Protein AF-Q1IL40-F1 (afdb_monomer_lite)

Radius of gyration: 24.89 Å; chains: 1; bounding box: 69×62×55 Å

pLDDT: mean 82.06, std 18.35, range [35.03, 96.25]

Structure (mmCIF, N/CA/C/O backbone):
data_AF-Q1IL40-F1
#
_entry.id   AF-Q1IL40-F1
#
loop_
_atom_site.group_PDB
_atom_site.id
_atom_site.type_symbol
_atom_site.label_atom_id
_atom_site.label_alt_id
_atom_site.label_comp_id
_atom_site.label_asym_id
_atom_site.label_entity_id
_atom_site.label_seq_id
_atom_site.pdbx_PDB_ins_code
_atom_site.Cartn_x
_atom_site.Cartn_y
_atom_site.Cartn_z
_atom_site.occupancy
_atom_site.B_iso_or_equiv
_atom_site.auth_seq_id
_atom_site.auth_comp_id
_atom_site.auth_asym_id
_atom_site.auth_atom_id
_atom_site.pdbx_PDB_model_num
ATOM 1 N N . MET A 1 1 ? 18.408 -2.362 -26.120 1.00 59.75 1 MET A N 1
ATOM 2 C CA . MET A 1 1 ? 17.608 -1.698 -25.069 1.00 59.75 1 MET A CA 1
ATOM 3 C C . MET A 1 1 ? 16.625 -2.720 -24.535 1.00 59.75 1 MET A C 1
ATOM 5 O O . MET A 1 1 ? 16.016 -3.396 -25.354 1.00 59.75 1 MET A O 1
ATOM 9 N N . ALA A 1 2 ? 16.533 -2.898 -23.216 1.00 63.38 2 ALA A N 1
ATOM 10 C CA . ALA A 1 2 ? 15.585 -3.849 -22.636 1.00 63.38 2 ALA A CA 1
ATOM 11 C C . ALA A 1 2 ? 14.146 -3.420 -22.964 1.00 63.38 2 ALA A C 1
ATOM 13 O O . ALA A 1 2 ? 13.808 -2.239 -22.831 1.00 63.38 2 ALA A O 1
ATOM 14 N N . GLU A 1 3 ? 13.317 -4.360 -23.418 1.00 74.00 3 GLU A N 1
ATOM 15 C CA . GLU A 1 3 ? 11.905 -4.097 -23.690 1.00 74.00 3 GLU A CA 1
ATOM 16 C C . GLU A 1 3 ? 11.171 -3.754 -22.387 1.00 74.00 3 GLU A C 1
ATOM 18 O O . GLU A 1 3 ? 11.331 -4.417 -21.360 1.00 74.00 3 GLU A O 1
ATOM 23 N N . LEU A 1 4 ? 10.363 -2.693 -22.427 1.00 77.88 4 LEU A N 1
ATOM 24 C CA . LEU A 1 4 ? 9.552 -2.259 -21.294 1.00 77.88 4 LEU A CA 1
ATOM 25 C C . LEU A 1 4 ? 8.384 -3.237 -21.102 1.00 77.88 4 LEU A C 1
ATOM 27 O O . LEU A 1 4 ? 7.330 -3.086 -21.718 1.00 77.88 4 LEU A O 1
ATOM 31 N N . ASN A 1 5 ? 8.560 -4.220 -20.223 1.00 84.38 5 ASN A N 1
ATOM 32 C CA . ASN A 1 5 ? 7.475 -5.089 -19.781 1.00 84.38 5 ASN A CA 1
ATOM 33 C C . ASN A 1 5 ? 6.824 -4.505 -18.519 1.00 84.38 5 ASN A C 1
ATOM 35 O O . ASN A 1 5 ? 7.395 -4.575 -17.431 1.00 84.38 5 ASN A O 1
ATOM 39 N N . ILE A 1 6 ? 5.646 -3.889 -18.666 1.00 86.06 6 ILE A N 1
ATOM 40 C CA . ILE A 1 6 ? 4.909 -3.312 -17.534 1.00 86.06 6 ILE A CA 1
ATOM 41 C C . ILE A 1 6 ? 4.077 -4.420 -16.874 1.00 86.06 6 ILE A C 1
ATOM 43 O O . ILE A 1 6 ? 3.174 -4.962 -17.516 1.00 86.06 6 ILE A O 1
ATOM 47 N N . PRO A 1 7 ? 4.313 -4.733 -15.591 1.00 89.38 7 PRO A N 1
ATOM 48 C CA . PRO A 1 7 ? 3.527 -5.724 -14.872 1.00 89.38 7 PRO A CA 1
ATOM 49 C C . PRO A 1 7 ? 2.065 -5.289 -14.698 1.00 89.38 7 PRO A C 1
ATOM 51 O O . PRO A 1 7 ? 1.706 -4.108 -14.767 1.00 89.38 7 PRO A O 1
ATOM 54 N N . ALA A 1 8 ? 1.200 -6.268 -14.428 1.00 90.50 8 ALA A N 1
ATOM 55 C CA . ALA A 1 8 ? -0.186 -5.996 -14.082 1.00 90.50 8 ALA A CA 1
ATOM 56 C C . ALA A 1 8 ? -0.263 -5.186 -12.777 1.00 90.50 8 ALA A C 1
ATOM 58 O O . ALA A 1 8 ? 0.359 -5.533 -11.774 1.00 90.50 8 ALA A O 1
ATOM 59 N N . ALA A 1 9 ? -1.053 -4.111 -12.797 1.00 89.75 9 ALA A N 1
ATOM 60 C CA . ALA A 1 9 ? -1.344 -3.337 -11.596 1.00 89.75 9 ALA A CA 1
ATOM 61 C C . ALA A 1 9 ? -2.177 -4.174 -10.607 1.00 89.75 9 ALA A C 1
ATOM 63 O O . ALA A 1 9 ? -2.955 -5.026 -11.051 1.00 89.75 9 ALA A O 1
ATOM 64 N N . PRO A 1 10 ? -2.076 -3.910 -9.292 1.00 87.94 10 PRO A N 1
ATOM 65 C CA . PRO A 1 10 ? -2.880 -4.600 -8.289 1.00 87.94 10 PRO A CA 1
ATOM 66 C C . PRO A 1 10 ? -4.380 -4.509 -8.593 1.00 87.94 10 PRO A C 1
ATOM 68 O O . PRO A 1 10 ? -4.920 -3.418 -8.767 1.00 87.94 10 PRO A O 1
ATOM 71 N N . ALA A 1 11 ? -5.064 -5.656 -8.619 1.00 87.00 11 ALA A N 1
ATOM 72 C CA . ALA A 1 11 ? -6.486 -5.734 -8.968 1.00 87.00 11 ALA A CA 1
ATOM 73 C C . ALA A 1 11 ? -7.408 -5.018 -7.964 1.00 87.00 11 ALA A C 1
ATOM 75 O O . ALA A 1 11 ? -8.517 -4.629 -8.319 1.00 87.00 11 ALA A O 1
ATOM 76 N N . LEU A 1 12 ? -6.932 -4.838 -6.729 1.00 84.56 12 LEU A N 1
ATOM 77 C CA . LEU A 1 12 ? -7.622 -4.129 -5.650 1.00 84.56 12 LEU A CA 1
ATOM 78 C C . LEU A 1 12 ? -7.772 -2.630 -5.948 1.00 84.56 12 LEU A C 1
ATOM 80 O O . LEU A 1 12 ? -8.703 -1.998 -5.458 1.00 84.56 12 LEU A O 1
ATOM 84 N N . LEU A 1 13 ? -6.870 -2.059 -6.756 1.00 87.12 13 LEU A N 1
ATOM 85 C CA . LEU A 1 13 ? -6.931 -0.649 -7.114 1.00 87.12 13 LEU A CA 1
ATOM 86 C C . LEU A 1 13 ? -8.100 -0.372 -8.072 1.00 87.12 13 LEU A C 1
ATOM 88 O O . LEU A 1 13 ? -8.323 -1.144 -9.010 1.00 87.12 13 LEU A O 1
ATOM 92 N N . PRO A 1 14 ? -8.791 0.770 -7.937 1.00 90.19 14 PRO A N 1
ATOM 93 C CA . PRO A 1 14 ? -9.711 1.261 -8.957 1.00 90.19 14 PRO A CA 1
ATOM 94 C C . PRO A 1 14 ? -9.020 1.410 -10.320 1.00 90.19 14 PRO A C 1
ATOM 96 O O . PRO A 1 14 ? -7.823 1.683 -10.392 1.00 90.19 14 PRO A O 1
ATOM 99 N N . LYS A 1 15 ? -9.771 1.298 -11.425 1.00 91.62 15 LYS A N 1
ATOM 100 C CA . LYS A 1 15 ? -9.210 1.367 -12.795 1.00 91.62 15 LYS A CA 1
ATOM 101 C C . LYS A 1 15 ? -8.360 2.620 -13.044 1.00 91.62 15 LYS A C 1
ATOM 103 O O . LYS A 1 15 ? -7.295 2.531 -13.654 1.00 91.62 15 LYS A O 1
ATOM 108 N N . GLU A 1 16 ? -8.806 3.768 -12.540 1.00 90.75 16 GLU A N 1
ATOM 109 C CA . GLU A 1 16 ? -8.070 5.032 -12.647 1.00 90.75 16 GLU A CA 1
ATOM 110 C C . GLU A 1 16 ? -6.724 4.980 -11.915 1.00 90.75 16 GLU A C 1
ATOM 112 O O . GLU A 1 16 ? -5.703 5.447 -12.422 1.00 90.75 16 GLU A O 1
ATOM 117 N N . GLU A 1 17 ? -6.685 4.348 -10.745 1.00 91.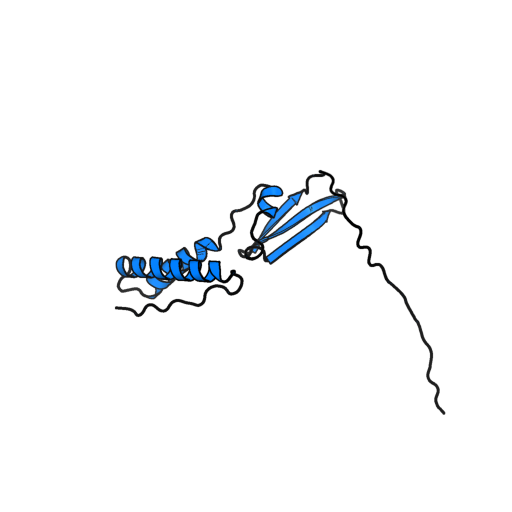00 17 GLU A N 1
ATOM 118 C CA . GLU A 1 17 ? -5.458 4.188 -9.970 1.00 91.00 17 GLU A CA 1
ATOM 119 C C . GLU A 1 17 ? -4.537 3.122 -10.548 1.00 91.00 17 GLU A C 1
ATOM 121 O O . GLU A 1 17 ? -3.329 3.326 -10.582 1.00 91.00 17 GLU A O 1
ATOM 126 N N . GLN A 1 18 ? -5.079 2.043 -11.118 1.00 92.12 18 GLN A N 1
ATOM 127 C CA . GLN A 1 18 ? -4.286 1.078 -11.881 1.00 92.12 18 GLN A CA 1
ATOM 128 C C . GLN A 1 18 ? -3.555 1.754 -13.048 1.00 92.12 18 GLN A C 1
ATOM 130 O O . GLN A 1 18 ? -2.391 1.449 -13.316 1.00 92.12 18 GLN A O 1
ATOM 135 N N . LYS A 1 19 ? -4.212 2.697 -13.739 1.00 93.75 19 LYS A N 1
ATOM 136 C CA . LYS A 1 19 ? -3.587 3.475 -14.816 1.00 93.75 19 LYS A CA 1
ATOM 137 C C . LYS A 1 19 ? -2.459 4.361 -14.282 1.00 93.75 19 LYS A C 1
ATOM 139 O O . LYS A 1 19 ? -1.377 4.375 -14.870 1.00 93.75 19 LYS A O 1
AT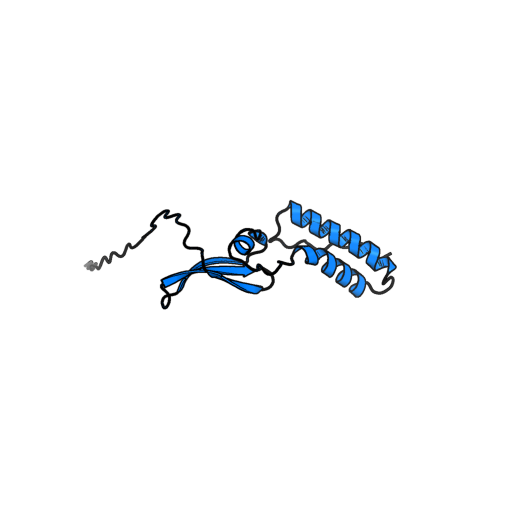OM 144 N N . LYS A 1 20 ? -2.680 5.047 -13.155 1.00 93.50 20 LYS A N 1
ATOM 145 C CA . LYS A 1 20 ? -1.645 5.846 -12.474 1.00 93.50 20 LYS A CA 1
ATOM 146 C C . LYS A 1 20 ? -0.463 4.983 -12.027 1.00 93.50 20 LYS A C 1
ATOM 148 O O . LYS A 1 20 ? 0.674 5.356 -12.292 1.00 93.50 20 LYS A O 1
ATOM 153 N N . TRP A 1 21 ? -0.724 3.805 -11.461 1.00 95.12 21 TRP A N 1
ATOM 154 C CA . TRP A 1 21 ? 0.295 2.843 -11.036 1.00 95.12 21 TRP A CA 1
ATOM 155 C C . TRP A 1 21 ? 1.182 2.407 -12.202 1.00 95.12 21 TRP A C 1
ATOM 157 O O . TRP A 1 21 ? 2.406 2.499 -12.126 1.00 95.12 21 TRP A O 1
ATOM 167 N N . ARG A 1 22 ? 0.575 2.018 -13.331 1.00 94.75 22 ARG A N 1
ATOM 168 C CA . ARG A 1 22 ? 1.321 1.635 -14.544 1.00 94.75 22 ARG A CA 1
ATOM 169 C C . ARG A 1 22 ? 2.133 2.797 -15.107 1.00 94.75 22 ARG A C 1
ATOM 171 O O . ARG A 1 22 ? 3.251 2.587 -15.568 1.00 94.75 22 ARG A O 1
ATOM 178 N N . SER A 1 23 ? 1.590 4.014 -15.058 1.00 94.75 23 SER A N 1
ATOM 179 C CA . SER A 1 23 ? 2.303 5.219 -15.493 1.00 94.75 23 SER A CA 1
ATOM 180 C C . SER A 1 23 ? 3.513 5.517 -14.604 1.00 94.75 23 SER A C 1
ATOM 182 O O . SER A 1 23 ? 4.588 5.809 -15.125 1.00 94.75 23 SER A O 1
ATOM 184 N N . ALA A 1 24 ? 3.357 5.413 -13.281 1.00 95.12 24 ALA A N 1
ATOM 185 C CA . ALA A 1 24 ? 4.446 5.580 -12.321 1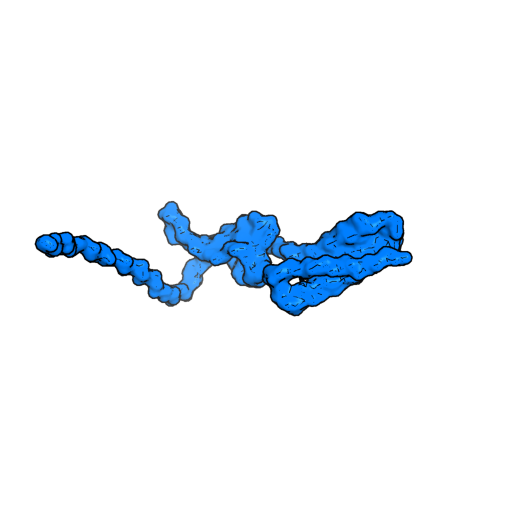.00 95.12 24 ALA A CA 1
ATOM 186 C C . ALA A 1 24 ? 5.537 4.524 -12.540 1.00 95.12 24 ALA A C 1
ATOM 188 O O . ALA A 1 24 ? 6.710 4.876 -12.654 1.00 95.12 24 ALA A O 1
ATOM 189 N N . TYR A 1 25 ? 5.143 3.257 -12.715 1.00 96.25 25 TYR A N 1
ATOM 190 C CA . TYR A 1 25 ? 6.060 2.169 -13.048 1.00 96.25 25 TYR A CA 1
ATOM 191 C C . TYR A 1 25 ? 6.857 2.466 -14.320 1.00 96.25 25 TYR A C 1
ATOM 193 O O . TYR A 1 25 ? 8.082 2.436 -14.305 1.00 96.25 25 TYR A O 1
ATOM 201 N N . ALA A 1 26 ? 6.175 2.787 -15.423 1.00 95.19 26 ALA A N 1
ATOM 202 C CA . ALA A 1 26 ? 6.822 3.027 -16.709 1.00 95.19 26 ALA A CA 1
ATOM 203 C C . ALA A 1 26 ? 7.794 4.214 -16.662 1.00 95.19 26 ALA A C 1
ATOM 205 O O . ALA A 1 26 ? 8.871 4.152 -17.253 1.00 95.19 26 ALA A O 1
ATOM 206 N N . SER A 1 27 ? 7.426 5.288 -15.957 1.00 95.12 27 SER A N 1
ATOM 207 C CA . SER A 1 27 ? 8.294 6.455 -15.782 1.00 95.12 27 SER A CA 1
ATOM 208 C C . SER A 1 27 ? 9.534 6.114 -14.955 1.00 95.12 27 SER A C 1
ATOM 210 O O . SER A 1 27 ? 10.649 6.431 -15.364 1.00 95.12 27 SER A O 1
ATOM 212 N N . ALA A 1 28 ? 9.352 5.436 -13.821 1.00 95.81 28 ALA A N 1
ATOM 213 C CA . ALA A 1 28 ? 10.451 5.041 -12.948 1.00 95.81 28 ALA A CA 1
ATOM 214 C C . ALA A 1 28 ? 11.372 4.008 -13.613 1.00 95.81 28 ALA A C 1
ATOM 216 O O . ALA A 1 28 ? 12.584 4.085 -13.456 1.00 95.81 28 ALA A O 1
ATOM 217 N N . PHE A 1 29 ? 10.824 3.095 -14.419 1.00 95.31 29 PHE A N 1
ATOM 218 C CA . PHE A 1 29 ? 11.611 2.121 -15.172 1.00 95.31 29 PHE A CA 1
ATOM 219 C C . PHE A 1 29 ? 12.530 2.793 -16.195 1.00 95.31 29 PHE A C 1
ATOM 221 O O . PHE A 1 29 ? 13.699 2.439 -16.285 1.00 95.31 29 PHE A O 1
ATOM 228 N N . LYS A 1 30 ? 12.039 3.805 -16.924 1.00 94.94 30 LYS A N 1
ATOM 229 C CA . LYS A 1 30 ? 12.870 4.580 -17.862 1.00 94.94 30 LYS A CA 1
ATOM 230 C C . LYS A 1 30 ? 14.019 5.297 -17.161 1.00 94.94 30 LYS A C 1
ATOM 232 O O . LYS A 1 30 ? 15.124 5.312 -17.688 1.00 94.94 30 LYS A O 1
ATOM 237 N N . GLN A 1 31 ? 13.770 5.869 -15.984 1.00 95.25 31 GLN A N 1
ATOM 238 C CA . GLN A 1 31 ? 14.836 6.482 -15.194 1.00 95.25 31 GLN A CA 1
ATOM 239 C C . GLN A 1 31 ? 15.834 5.424 -14.708 1.00 95.25 31 GLN A C 1
ATOM 241 O O . GLN A 1 31 ? 17.039 5.588 -14.858 1.00 95.25 31 GLN A O 1
ATOM 246 N N . ALA A 1 32 ? 15.337 4.287 -14.226 1.00 94.69 32 ALA A N 1
ATOM 247 C CA . ALA A 1 32 ? 16.185 3.208 -13.746 1.00 94.69 32 ALA A CA 1
ATOM 248 C C . ALA A 1 32 ? 17.042 2.576 -14.859 1.00 94.69 32 ALA A C 1
ATOM 250 O O . ALA A 1 32 ? 18.124 2.080 -14.571 1.00 94.69 32 ALA A O 1
ATOM 251 N N . GLN A 1 33 ? 16.616 2.623 -16.128 1.00 94.69 33 GLN A N 1
ATOM 252 C CA . GLN A 1 33 ? 17.453 2.232 -17.274 1.00 94.69 33 GLN A CA 1
ATOM 253 C C . GLN A 1 33 ? 18.687 3.128 -17.455 1.00 94.69 33 GLN A C 1
ATOM 255 O O . GLN A 1 33 ? 19.668 2.687 -18.046 1.00 94.69 33 GLN A O 1
ATOM 260 N N . ILE A 1 34 ? 18.644 4.369 -16.967 1.00 95.25 34 ILE A N 1
ATOM 261 C CA . ILE A 1 34 ? 19.791 5.286 -16.961 1.00 95.25 34 ILE A CA 1
ATOM 262 C C . ILE A 1 34 ? 20.667 5.003 -15.739 1.00 95.25 34 ILE A C 1
ATOM 264 O O . ILE A 1 34 ? 21.886 4.930 -15.865 1.00 95.25 34 ILE A O 1
ATOM 268 N N . ASP A 1 35 ? 20.044 4.811 -14.575 1.00 94.69 35 ASP A N 1
ATOM 269 C CA . ASP A 1 35 ? 20.755 4.624 -13.305 1.00 94.69 35 ASP A CA 1
ATOM 270 C C . ASP A 1 35 ? 21.427 3.238 -13.202 1.00 94.69 35 ASP A C 1
ATOM 272 O O . ASP A 1 35 ? 22.500 3.100 -12.617 1.00 94.69 35 ASP A O 1
ATOM 276 N N . PHE A 1 36 ? 20.806 2.208 -13.789 1.00 94.12 36 PHE A N 1
ATOM 277 C CA . PHE A 1 36 ? 21.216 0.801 -13.716 1.00 94.12 36 PHE A CA 1
ATOM 278 C C . PHE A 1 36 ? 21.202 0.135 -15.105 1.00 94.12 36 PHE A C 1
ATOM 280 O O . PHE A 1 36 ? 20.459 -0.824 -15.314 1.00 94.12 36 PHE A O 1
ATOM 287 N N . PRO A 1 37 ? 21.983 0.608 -16.091 1.00 91.94 37 PRO A N 1
ATOM 288 C CA . PRO A 1 37 ? 21.804 0.257 -17.507 1.00 91.94 37 PRO A CA 1
ATOM 289 C C . PRO A 1 37 ? 21.938 -1.238 -17.832 1.00 91.94 37 PRO A C 1
ATOM 291 O O . PRO A 1 37 ? 21.290 -1.721 -18.763 1.00 91.94 37 PRO A O 1
ATOM 294 N N . GLU A 1 38 ? 22.725 -1.981 -17.053 1.00 93.94 38 GLU A N 1
ATOM 295 C CA . GLU A 1 38 ? 23.003 -3.407 -17.279 1.00 93.94 38 GLU A CA 1
ATOM 296 C C . GLU A 1 38 ? 22.267 -4.342 -16.302 1.00 93.94 38 GLU A C 1
ATOM 298 O O . GLU A 1 38 ? 22.318 -5.560 -16.460 1.00 93.94 38 GLU A O 1
ATOM 303 N N . ASP A 1 39 ? 21.542 -3.797 -15.319 1.00 94.75 39 ASP A N 1
ATOM 304 C CA . ASP A 1 39 ? 20.878 -4.571 -14.264 1.00 94.75 39 ASP A CA 1
ATOM 305 C C . ASP A 1 39 ? 19.351 -4.469 -14.382 1.00 94.75 39 ASP A C 1
ATOM 307 O O . ASP A 1 39 ? 18.686 -3.639 -13.755 1.00 94.75 39 ASP A O 1
ATOM 311 N N . LEU A 1 40 ? 18.777 -5.339 -15.218 1.00 92.31 40 LEU A N 1
ATOM 312 C CA . LEU A 1 40 ? 17.329 -5.422 -15.416 1.00 92.31 40 LEU A CA 1
ATOM 313 C C . LEU A 1 40 ? 16.558 -5.712 -14.106 1.00 92.31 40 LEU A C 1
ATOM 315 O O . LEU A 1 40 ? 15.546 -5.043 -13.869 1.00 92.31 40 LEU A O 1
ATOM 319 N N . PRO A 1 41 ? 16.984 -6.647 -13.231 1.00 94.00 41 PRO A N 1
ATOM 320 C CA . PRO A 1 41 ? 16.370 -6.814 -11.913 1.00 94.00 41 PRO A CA 1
ATOM 321 C C . PRO A 1 41 ? 16.338 -5.529 -11.073 1.00 94.00 41 PRO A C 1
ATOM 323 O O . PRO A 1 41 ? 15.296 -5.213 -10.488 1.00 94.00 41 PRO A O 1
ATOM 326 N N . ALA A 1 42 ? 17.428 -4.754 -11.031 1.00 94.38 42 ALA A N 1
ATOM 327 C CA . ALA A 1 42 ? 17.463 -3.476 -10.319 1.00 94.38 42 ALA A CA 1
ATOM 328 C C . ALA A 1 42 ? 16.514 -2.445 -10.946 1.00 94.38 42 ALA A C 1
ATOM 330 O O . ALA A 1 42 ? 15.773 -1.784 -10.212 1.00 94.38 42 ALA A O 1
ATOM 331 N N . GLN A 1 43 ? 16.453 -2.371 -12.282 1.00 94.44 43 GLN A N 1
ATOM 332 C CA . GLN A 1 43 ? 15.506 -1.512 -13.005 1.00 94.44 43 GLN A CA 1
ATOM 333 C C . GLN A 1 43 ? 14.054 -1.823 -12.626 1.00 94.44 43 GLN A C 1
ATOM 335 O O . GLN A 1 43 ? 13.284 -0.932 -12.253 1.00 94.44 43 GLN A O 1
ATOM 340 N N . GLN A 1 44 ? 13.682 -3.106 -12.676 1.00 94.44 44 GLN A N 1
ATOM 341 C CA . GLN A 1 44 ? 12.339 -3.566 -12.327 1.00 94.44 44 GLN A CA 1
ATOM 342 C C . GLN A 1 44 ? 12.023 -3.310 -10.852 1.00 94.44 44 GLN A C 1
ATOM 344 O O . GLN A 1 44 ? 10.923 -2.859 -10.533 1.00 94.44 44 GLN A O 1
ATOM 349 N N . SER A 1 45 ? 12.979 -3.566 -9.956 1.00 94.75 45 SER A N 1
ATOM 350 C CA . SER A 1 45 ? 12.829 -3.361 -8.512 1.00 94.75 45 SER A CA 1
ATOM 351 C C . SER A 1 45 ? 12.629 -1.885 -8.158 1.00 94.75 45 SER A C 1
ATOM 353 O O . SER A 1 45 ? 11.730 -1.551 -7.381 1.00 94.75 45 SER A O 1
ATOM 355 N N . ALA A 1 46 ? 13.408 -0.984 -8.763 1.00 94.56 46 ALA A N 1
ATOM 356 C CA . ALA A 1 46 ? 13.258 0.459 -8.586 1.00 94.56 46 ALA A CA 1
ATOM 357 C C . ALA A 1 46 ? 11.890 0.947 -9.091 1.00 94.56 46 ALA A C 1
ATOM 359 O O . ALA A 1 46 ? 11.180 1.655 -8.373 1.00 94.56 46 ALA A O 1
ATOM 360 N N . ALA A 1 47 ? 11.476 0.495 -10.277 1.00 95.19 47 ALA A N 1
ATOM 361 C CA . ALA A 1 47 ? 10.182 0.843 -10.854 1.00 95.19 47 ALA A CA 1
ATOM 362 C C . ALA A 1 47 ? 8.997 0.324 -10.027 1.00 95.19 47 ALA A C 1
ATOM 364 O O . ALA A 1 47 ? 8.044 1.063 -9.773 1.00 95.19 47 ALA A O 1
ATOM 365 N N . LEU A 1 48 ? 9.065 -0.929 -9.558 1.00 94.62 48 LEU A N 1
ATOM 366 C CA . LEU A 1 48 ? 8.060 -1.511 -8.665 1.00 94.62 48 LEU A CA 1
ATOM 367 C C . LEU A 1 48 ? 7.968 -0.734 -7.356 1.00 94.62 48 LEU A C 1
ATOM 369 O O . LEU A 1 48 ? 6.868 -0.491 -6.867 1.00 94.62 48 LEU A O 1
ATOM 373 N N . ARG A 1 49 ? 9.109 -0.344 -6.778 1.00 93.81 49 ARG A N 1
ATOM 374 C CA . ARG A 1 49 ? 9.149 0.414 -5.525 1.00 93.81 49 ARG A CA 1
ATOM 375 C C . ARG A 1 49 ? 8.435 1.752 -5.660 1.00 93.81 49 ARG A C 1
ATOM 377 O O . ARG A 1 49 ? 7.655 2.096 -4.775 1.00 93.81 49 ARG A O 1
ATOM 384 N N . GLU A 1 50 ? 8.680 2.470 -6.752 1.00 94.38 50 GLU A N 1
ATOM 385 C CA . GLU A 1 50 ? 8.043 3.766 -6.983 1.00 94.38 50 GLU A CA 1
ATOM 386 C C . GLU A 1 50 ? 6.550 3.611 -7.275 1.00 94.38 50 GLU A C 1
ATOM 388 O O . GLU A 1 50 ? 5.730 4.297 -6.670 1.00 94.38 50 GLU A O 1
ATOM 393 N N . ALA A 1 51 ? 6.166 2.644 -8.112 1.00 93.94 51 ALA A N 1
ATOM 394 C CA . ALA A 1 51 ? 4.758 2.371 -8.382 1.00 93.94 51 ALA A CA 1
ATOM 395 C C . ALA A 1 51 ? 4.004 1.959 -7.107 1.00 93.94 51 ALA A C 1
ATOM 397 O O . ALA A 1 51 ? 2.928 2.473 -6.826 1.00 93.94 51 ALA A O 1
ATOM 398 N N . ASN A 1 52 ? 4.589 1.100 -6.269 1.00 92.94 52 ASN A N 1
ATOM 399 C CA . ASN A 1 52 ? 3.988 0.671 -5.003 1.00 92.94 52 ASN A CA 1
ATOM 400 C C . ASN A 1 52 ? 3.981 1.756 -3.924 1.00 92.94 52 ASN A C 1
ATOM 402 O O . ASN A 1 52 ? 3.322 1.584 -2.900 1.00 92.94 52 ASN A O 1
ATOM 406 N N . ARG A 1 53 ? 4.663 2.889 -4.123 1.00 90.44 53 ARG A N 1
ATOM 407 C CA . ARG A 1 53 ? 4.611 4.012 -3.183 1.00 90.44 53 ARG A CA 1
ATOM 408 C C . ARG A 1 53 ? 3.191 4.549 -3.016 1.00 90.44 53 ARG A C 1
ATOM 410 O O . ARG A 1 53 ? 2.842 4.956 -1.916 1.00 90.44 53 ARG A O 1
ATOM 417 N N . MET A 1 54 ? 2.366 4.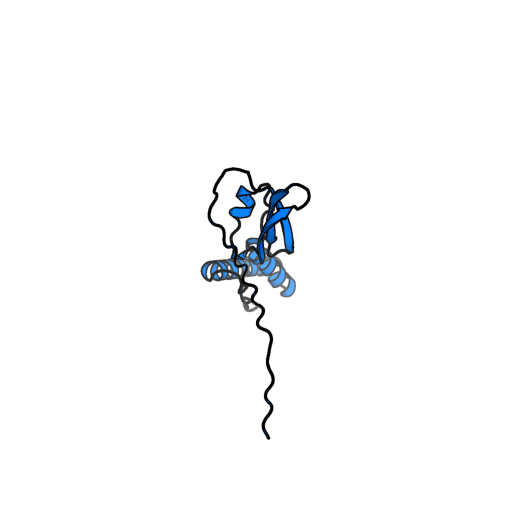479 -4.060 1.00 87.12 54 MET A N 1
ATOM 418 C CA . MET A 1 54 ? 0.959 4.891 -3.992 1.00 87.12 54 MET A CA 1
ATOM 419 C C . MET A 1 54 ? 0.065 3.930 -3.197 1.00 87.12 54 MET A C 1
ATOM 421 O O . MET A 1 54 ? -1.045 4.291 -2.841 1.00 87.12 54 MET A O 1
ATOM 425 N N . LEU A 1 55 ? 0.542 2.711 -2.923 1.00 88.50 55 LEU A N 1
ATOM 426 C CA . LEU A 1 55 ? -0.148 1.743 -2.066 1.00 88.50 55 LEU A CA 1
ATOM 427 C C . LEU A 1 55 ? 0.169 1.960 -0.583 1.00 88.50 55 LEU A C 1
ATOM 429 O O . LEU A 1 55 ? -0.350 1.243 0.271 1.00 88.50 55 LEU A O 1
ATOM 433 N N . ARG A 1 56 ? 1.074 2.892 -0.260 1.00 87.75 56 ARG A N 1
ATOM 434 C CA . ARG A 1 56 ? 1.395 3.195 1.130 1.00 87.75 56 ARG A CA 1
ATOM 435 C C . ARG A 1 56 ? 0.209 3.893 1.764 1.00 87.75 56 ARG A C 1
ATOM 437 O O . ARG A 1 56 ? -0.283 4.891 1.250 1.00 87.75 56 ARG A O 1
ATOM 444 N N . VAL A 1 57 ? -0.201 3.357 2.901 1.00 87.38 57 VAL A N 1
ATOM 445 C CA . VAL A 1 57 ? -1.196 3.984 3.755 1.00 87.38 57 VAL A CA 1
ATOM 446 C C . VAL A 1 57 ? -0.441 4.705 4.857 1.00 87.38 57 VAL A C 1
ATOM 448 O O . VAL A 1 57 ? 0.313 4.075 5.609 1.00 87.38 57 VAL A O 1
ATOM 451 N N . ASP A 1 58 ? -0.603 6.023 4.916 1.00 88.12 58 ASP A N 1
ATOM 452 C CA . ASP A 1 58 ? -0.092 6.805 6.035 1.00 88.12 58 ASP A CA 1
ATOM 453 C C . ASP A 1 58 ? -0.770 6.324 7.317 1.00 88.12 58 ASP A C 1
ATOM 455 O O . ASP A 1 58 ? -1.957 5.991 7.318 1.00 88.12 58 ASP A O 1
ATOM 459 N N . ALA A 1 59 ? 0.004 6.210 8.396 1.00 88.25 59 ALA A N 1
ATOM 460 C CA . ALA A 1 59 ? -0.529 5.748 9.666 1.00 88.25 59 ALA A CA 1
ATOM 461 C C . ALA A 1 59 ? -1.480 6.829 10.204 1.00 88.25 59 ALA A C 1
ATOM 463 O O . ALA A 1 59 ? -0.992 7.906 10.539 1.00 88.25 59 ALA A O 1
ATOM 464 N N . PRO A 1 60 ? -2.800 6.577 10.28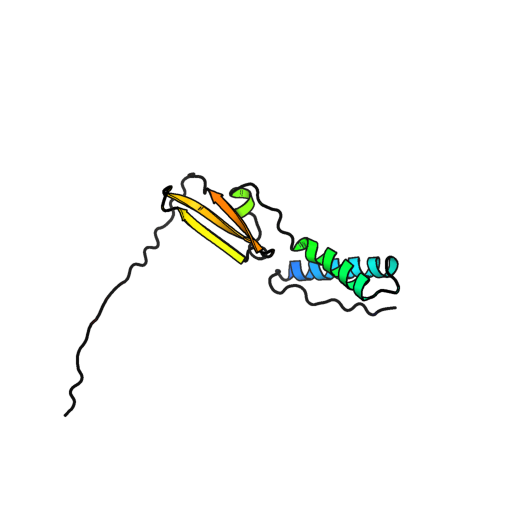2 1.00 92.38 60 PRO A N 1
ATOM 465 C CA . PRO A 1 60 ? -3.711 7.555 10.853 1.00 92.38 60 PRO A CA 1
ATOM 466 C C . PRO A 1 60 ? -3.351 7.792 12.320 1.00 92.38 60 PRO A C 1
ATOM 468 O O . PRO A 1 60 ? -3.002 6.847 13.035 1.00 92.38 60 PRO A O 1
ATOM 471 N N . GLU A 1 61 ? -3.471 9.032 12.777 1.00 91.19 61 GLU A N 1
ATOM 472 C CA . GLU A 1 61 ? -3.250 9.406 14.179 1.00 91.19 61 GLU A CA 1
ATOM 473 C C . GLU A 1 61 ? -4.571 9.518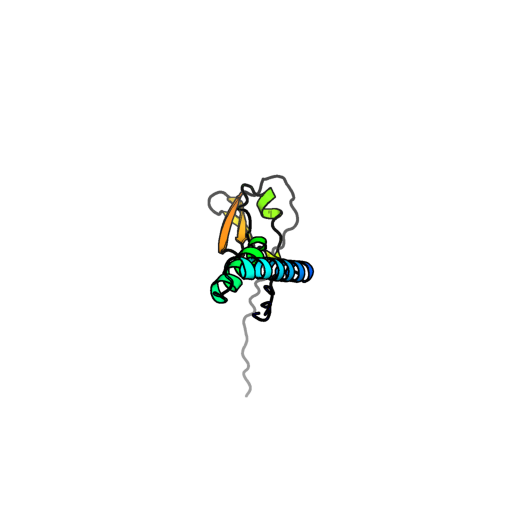 14.952 1.00 91.19 61 GLU A C 1
ATOM 475 O O . GLU A 1 61 ? -4.594 9.492 16.184 1.00 91.19 61 GLU A O 1
ATOM 480 N N . SER A 1 62 ? -5.694 9.587 14.233 1.00 92.25 62 SER A N 1
ATOM 481 C CA . SER A 1 62 ? -7.022 9.797 14.804 1.00 92.25 62 SER A CA 1
ATOM 482 C C . SER A 1 62 ? -8.115 8.967 14.125 1.00 92.25 62 SER A C 1
ATOM 484 O O . SER A 1 62 ? -7.960 8.445 13.018 1.00 92.25 62 SER A O 1
ATOM 486 N N . TYR A 1 63 ? -9.270 8.879 14.793 1.00 91.06 63 TYR A N 1
ATOM 487 C CA . TYR A 1 63 ? -10.485 8.279 14.235 1.00 91.06 63 TYR A CA 1
ATOM 488 C C . TYR A 1 63 ? -10.900 8.942 12.911 1.00 91.06 63 TYR A C 1
ATOM 490 O O . TYR A 1 63 ? -11.197 8.245 11.942 1.00 91.06 63 TYR A O 1
ATOM 498 N N . GLU A 1 64 ? -10.885 10.277 12.854 1.00 90.81 64 GLU A N 1
ATOM 499 C CA . GLU A 1 64 ? -11.300 11.033 11.667 1.00 90.81 64 GLU A CA 1
ATOM 500 C C . GLU A 1 64 ? -10.386 10.773 10.468 1.00 90.81 64 GLU A C 1
ATOM 502 O O . GLU A 1 64 ? -10.857 10.646 9.337 1.00 90.81 64 GLU A O 1
ATOM 507 N N . GLU A 1 65 ? -9.079 10.665 10.701 1.00 91.44 65 GLU A N 1
ATOM 508 C CA . GLU A 1 65 ? -8.116 10.303 9.661 1.00 91.44 65 GLU A CA 1
ATOM 509 C C . GLU A 1 65 ? -8.309 8.864 9.191 1.00 91.44 65 GLU A C 1
ATOM 511 O O . GLU A 1 65 ? -8.363 8.607 7.989 1.00 91.44 65 GLU A O 1
ATOM 516 N N . ALA A 1 66 ? -8.498 7.926 10.122 1.00 90.75 66 ALA A N 1
ATOM 517 C CA . ALA A 1 66 ? -8.708 6.519 9.798 1.00 90.75 66 ALA A CA 1
ATOM 518 C C . ALA A 1 66 ? -9.973 6.279 8.952 1.00 90.75 66 ALA A C 1
ATOM 520 O O . ALA A 1 66 ? -10.001 5.372 8.111 1.00 90.75 66 ALA A O 1
ATOM 521 N N . GLN A 1 67 ? -11.017 7.093 9.141 1.00 90.19 67 GLN A N 1
ATOM 522 C CA . GLN A 1 67 ? -12.223 7.051 8.311 1.00 90.19 67 GLN A CA 1
ATOM 523 C C . GLN A 1 67 ? -11.993 7.548 6.881 1.00 90.19 67 GLN A C 1
ATOM 525 O O . GLN A 1 67 ? -12.598 7.018 5.951 1.00 90.19 67 GLN A O 1
ATOM 530 N N . LYS A 1 68 ? -11.106 8.529 6.690 1.00 91.81 68 LYS A N 1
ATOM 531 C CA . LYS A 1 68 ? -10.814 9.120 5.373 1.00 91.81 68 LYS A CA 1
ATOM 532 C C . LYS A 1 68 ? -9.961 8.222 4.477 1.00 91.81 68 LYS A C 1
ATOM 534 O O . LYS A 1 68 ? -9.863 8.491 3.282 1.00 91.81 68 LYS A O 1
ATOM 539 N N . ILE A 1 69 ? -9.356 7.161 5.020 1.00 90.12 69 ILE A N 1
ATOM 540 C CA . ILE A 1 69 ? -8.585 6.196 4.225 1.00 90.12 69 ILE A CA 1
ATOM 541 C C . ILE A 1 69 ? -9.503 5.578 3.161 1.00 90.12 69 ILE A C 1
ATOM 543 O O . ILE A 1 69 ? -10.615 5.141 3.469 1.00 90.12 69 ILE A O 1
ATOM 547 N N . ALA A 1 70 ? -9.041 5.539 1.913 1.00 88.81 70 ALA A N 1
ATOM 548 C CA . ALA A 1 70 ? -9.807 4.975 0.809 1.00 88.81 70 ALA A CA 1
ATOM 549 C C . ALA A 1 70 ? -10.050 3.468 1.009 1.00 88.81 70 ALA A C 1
ATOM 551 O O . ALA A 1 70 ? -9.145 2.740 1.411 1.00 88.81 70 ALA A O 1
ATOM 552 N N . ASP A 1 71 ? -11.252 2.982 0.683 1.00 88.00 71 ASP A N 1
ATOM 553 C CA . ASP A 1 71 ? -11.647 1.590 0.959 1.00 88.00 71 ASP A CA 1
ATOM 554 C C . ASP A 1 71 ? -10.737 0.554 0.284 1.00 88.00 71 ASP A C 1
ATOM 556 O O . ASP A 1 71 ? -10.457 -0.492 0.856 1.00 88.00 71 ASP A O 1
ATOM 560 N N . HIS A 1 72 ? -10.204 0.855 -0.902 1.00 85.12 72 HIS A N 1
ATOM 561 C CA . HIS A 1 72 ? -9.293 -0.046 -1.615 1.00 85.12 72 HIS A CA 1
ATOM 562 C C . HIS A 1 72 ? -7.910 -0.192 -0.944 1.00 85.12 72 HIS A C 1
ATOM 564 O O . HIS A 1 72 ? -7.138 -1.075 -1.317 1.00 85.12 72 HIS A O 1
ATOM 570 N N . LEU A 1 73 ? -7.592 0.662 0.037 1.00 90.00 73 LEU A N 1
ATOM 571 C CA . LEU A 1 73 ? -6.390 0.591 0.875 1.00 90.00 73 LEU A CA 1
ATOM 572 C C . LEU A 1 73 ? -6.656 -0.094 2.226 1.00 90.00 73 LEU A C 1
ATOM 574 O O . LEU A 1 73 ? -5.752 -0.210 3.059 1.00 90.00 73 LEU A O 1
ATOM 578 N N . VAL A 1 74 ? -7.881 -0.574 2.447 1.00 90.81 74 VAL A N 1
ATOM 579 C CA . VAL A 1 74 ? -8.330 -1.176 3.700 1.00 90.81 74 VAL A CA 1
ATOM 580 C C . VAL A 1 74 ? -8.827 -2.596 3.440 1.00 90.81 74 VAL A C 1
ATOM 582 O O . VAL A 1 74 ? -9.746 -2.824 2.666 1.00 90.81 74 VAL A O 1
ATOM 585 N N . LEU A 1 75 ? -8.227 -3.572 4.118 1.00 89.06 75 LEU A N 1
ATOM 586 C CA . LEU A 1 75 ? -8.653 -4.972 4.076 1.00 89.06 75 LEU A CA 1
ATOM 587 C C . LEU A 1 75 ? -9.854 -5.230 4.987 1.00 89.06 75 LEU A C 1
ATOM 589 O O . LEU A 1 75 ? -10.735 -6.015 4.651 1.00 89.06 75 LEU A O 1
ATOM 593 N N . VAL A 1 76 ? -9.873 -4.597 6.163 1.00 90.25 76 VAL A N 1
ATOM 594 C CA . VAL A 1 76 ? -10.950 -4.744 7.149 1.00 90.25 76 VAL A CA 1
ATOM 595 C C . VAL A 1 76 ? -11.239 -3.389 7.774 1.00 90.25 76 VAL A C 1
ATOM 597 O O . VAL A 1 76 ? -10.332 -2.746 8.297 1.00 90.25 76 VAL A O 1
ATOM 600 N N . ARG A 1 77 ? -12.509 -2.984 7.773 1.00 93.19 77 ARG A N 1
ATOM 601 C CA . ARG A 1 77 ? -13.016 -1.801 8.474 1.00 93.19 77 ARG A CA 1
ATOM 602 C C . ARG A 1 77 ? -14.271 -2.192 9.237 1.00 93.19 77 ARG A C 1
ATOM 604 O O . ARG A 1 77 ? -15.196 -2.743 8.649 1.00 93.19 77 ARG A O 1
ATOM 611 N N . GLY A 1 78 ? -14.315 -1.917 10.533 1.00 90.88 78 GLY A N 1
ATOM 612 C CA . GLY A 1 78 ? -15.515 -2.162 11.327 1.00 90.88 78 GLY A CA 1
ATOM 613 C C . GLY A 1 78 ? -15.400 -1.604 12.731 1.00 90.88 78 GLY A C 1
ATOM 614 O O . GLY A 1 78 ? -14.296 -1.388 13.227 1.00 90.88 78 GLY A O 1
ATOM 615 N N . THR A 1 79 ? -16.534 -1.379 13.382 1.00 92.25 79 THR A N 1
ATOM 616 C CA . THR A 1 79 ? -16.563 -0.966 14.782 1.00 92.25 79 THR A CA 1
ATOM 617 C C . THR A 1 79 ? -16.804 -2.159 15.699 1.00 92.25 79 THR A C 1
ATOM 619 O O . THR A 1 79 ? -17.486 -3.125 15.347 1.00 92.25 79 THR A O 1
ATOM 622 N N . ARG A 1 80 ? -16.176 -2.138 16.875 1.00 90.38 80 ARG A N 1
ATOM 623 C CA . ARG A 1 80 ? -16.390 -3.127 17.936 1.00 90.38 80 ARG A CA 1
ATOM 624 C C . ARG A 1 80 ? -16.495 -2.423 19.274 1.00 90.38 80 ARG A C 1
ATOM 626 O O . ARG A 1 80 ? -15.738 -1.498 19.551 1.00 90.38 80 ARG A O 1
ATOM 633 N N . ILE A 1 81 ? -17.407 -2.901 20.107 1.00 90.31 81 ILE A N 1
ATOM 634 C CA . ILE A 1 81 ? -17.533 -2.441 21.487 1.00 90.31 81 ILE A CA 1
ATOM 635 C C . ILE A 1 81 ? -16.569 -3.258 22.344 1.00 90.31 81 ILE A C 1
ATOM 637 O O . ILE A 1 81 ? -16.539 -4.485 22.257 1.00 90.31 81 ILE A O 1
ATOM 641 N N . ASP A 1 82 ? -15.765 -2.577 23.153 1.00 87.75 82 ASP A N 1
ATOM 642 C CA . ASP A 1 82 ? -14.932 -3.226 24.158 1.00 87.75 82 ASP A CA 1
ATOM 643 C C . ASP A 1 82 ? -15.801 -3.595 25.364 1.00 87.75 82 ASP A C 1
ATOM 645 O O . ASP A 1 82 ? -16.381 -2.727 26.016 1.00 87.75 82 ASP A O 1
ATOM 649 N N . GLU A 1 83 ? -15.903 -4.887 25.668 1.00 87.44 83 GLU A N 1
ATOM 650 C CA . GLU A 1 83 ? -16.766 -5.396 26.739 1.00 87.44 83 GLU A CA 1
ATOM 651 C C . GLU A 1 83 ? -16.391 -4.839 28.120 1.00 87.44 83 GLU A C 1
ATOM 653 O O . GLU A 1 83 ? -17.263 -4.695 28.979 1.00 87.44 83 GLU A O 1
ATOM 658 N N . LYS A 1 84 ? -15.116 -4.486 28.339 1.00 88.81 84 LYS A N 1
ATOM 659 C CA . LYS A 1 84 ? -14.636 -3.987 29.636 1.00 88.81 84 LYS A CA 1
ATOM 660 C C . LYS A 1 84 ? -14.961 -2.519 29.847 1.00 88.81 84 LYS A C 1
ATOM 662 O O . LYS A 1 84 ? -15.324 -2.127 30.951 1.00 88.81 84 LYS A O 1
ATOM 667 N N . THR A 1 85 ? -14.785 -1.702 28.812 1.00 88.19 85 THR A N 1
ATOM 668 C CA . THR A 1 85 ? -14.960 -0.247 28.916 1.00 88.19 85 THR A CA 1
ATOM 669 C C . THR A 1 85 ? -16.315 0.226 28.404 1.00 88.19 85 THR A C 1
ATOM 671 O O . THR A 1 85 ? -16.661 1.381 28.627 1.00 88.19 85 THR A O 1
ATOM 674 N N . GLN A 1 86 ? -17.079 -0.645 27.732 1.00 88.25 86 GLN A N 1
ATOM 675 C CA . GLN A 1 86 ? -18.332 -0.325 27.035 1.00 88.25 86 GLN A CA 1
ATOM 676 C C . GLN A 1 86 ? -18.178 0.810 26.005 1.00 88.25 86 GLN A C 1
ATOM 678 O O . GLN A 1 86 ? -19.154 1.445 25.614 1.00 88.25 86 GLN A O 1
ATOM 683 N N . LYS A 1 87 ? -16.945 1.064 25.553 1.00 89.00 87 LYS A N 1
ATOM 684 C CA . LYS A 1 87 ? -16.622 2.066 24.536 1.00 89.00 87 LYS A CA 1
ATOM 685 C C . LYS A 1 87 ? -16.553 1.418 23.162 1.00 89.00 87 LYS A C 1
ATOM 687 O O . LYS A 1 87 ? -16.065 0.295 23.019 1.00 89.00 87 LYS A O 1
ATOM 692 N N . GLU A 1 88 ? -17.016 2.139 22.151 1.00 92.56 88 GLU A N 1
ATOM 693 C CA . GLU A 1 88 ? -16.916 1.717 20.759 1.00 92.56 88 GLU A CA 1
ATOM 694 C C . GLU A 1 88 ? -15.550 2.106 20.181 1.00 92.56 88 GLU A C 1
ATOM 696 O O . GLU A 1 88 ? -15.047 3.206 20.404 1.00 92.56 88 GLU A O 1
ATOM 701 N N . TYR A 1 89 ? -14.937 1.189 19.438 1.00 92.19 89 TYR A N 1
ATOM 702 C CA . TYR A 1 89 ? -13.665 1.396 18.762 1.00 92.19 89 TYR A CA 1
ATOM 703 C C . TYR A 1 89 ? -13.792 1.085 17.277 1.00 92.19 89 TYR A C 1
ATOM 705 O O . TYR A 1 89 ? -14.312 0.036 16.896 1.00 92.19 89 TYR A O 1
ATOM 713 N N . LEU A 1 90 ? -13.242 1.955 16.436 1.00 92.38 90 LEU A N 1
ATOM 714 C CA . LEU A 1 90 ? -12.980 1.663 15.035 1.00 92.38 90 LEU A CA 1
ATOM 715 C C . LEU A 1 90 ? -11.757 0.753 14.939 1.00 92.38 90 LEU A C 1
ATOM 717 O O . LEU A 1 90 ? -10.675 1.104 15.407 1.00 92.38 90 LEU A O 1
ATOM 721 N N . HIS A 1 91 ? -11.930 -0.399 14.302 1.00 93.25 91 HIS A N 1
ATOM 722 C CA . HIS A 1 91 ? -10.869 -1.320 13.931 1.00 93.25 91 HIS A CA 1
ATOM 723 C C . HIS A 1 91 ? -10.626 -1.240 12.429 1.00 93.25 91 HIS A C 1
ATOM 725 O O . HIS A 1 91 ? -11.549 -1.397 11.624 1.00 93.25 91 HIS A O 1
ATOM 731 N N . LEU A 1 92 ? -9.365 -1.032 12.064 1.00 93.19 92 LEU A N 1
ATOM 732 C CA . LEU A 1 92 ? -8.934 -0.916 10.682 1.00 93.19 92 LEU A CA 1
ATOM 733 C C . LEU A 1 92 ? -7.706 -1.798 10.441 1.00 93.19 92 LEU A C 1
ATOM 735 O O . LEU A 1 92 ? -6.764 -1.788 11.234 1.00 93.19 92 LEU A O 1
ATOM 739 N N . VAL A 1 93 ? -7.720 -2.561 9.352 1.00 92.62 93 VAL A N 1
ATOM 740 C CA . VAL A 1 93 ? -6.564 -3.304 8.841 1.00 92.62 93 VAL A CA 1
ATOM 741 C C . VAL A 1 93 ? -6.286 -2.812 7.431 1.00 92.62 93 VAL A C 1
ATOM 743 O O . VAL A 1 93 ? -7.139 -2.954 6.559 1.00 92.62 93 VAL A O 1
ATOM 746 N N . THR A 1 94 ? -5.122 -2.218 7.210 1.00 92.38 94 THR A N 1
ATOM 747 C CA . THR A 1 94 ? -4.688 -1.673 5.915 1.00 92.38 94 THR A CA 1
ATOM 748 C C . THR A 1 94 ? -4.095 -2.759 5.015 1.00 92.38 94 THR A C 1
ATOM 750 O O . THR A 1 94 ? -3.743 -3.847 5.476 1.00 92.38 94 THR A O 1
ATOM 753 N N . ILE A 1 95 ? -3.959 -2.475 3.717 1.00 88.88 95 ILE A N 1
ATOM 754 C CA . ILE A 1 95 ? -3.373 -3.413 2.736 1.00 88.88 95 ILE A CA 1
ATOM 755 C C . ILE A 1 95 ? -1.898 -3.748 2.990 1.00 88.88 95 ILE A C 1
ATOM 757 O O . ILE A 1 95 ? -1.425 -4.784 2.530 1.00 88.88 95 ILE A O 1
ATOM 761 N N . ASP A 1 96 ? -1.178 -2.917 3.748 1.00 85.19 96 ASP A N 1
ATOM 762 C CA . ASP A 1 96 ? 0.188 -3.199 4.209 1.00 85.19 96 ASP A CA 1
ATOM 763 C C . ASP A 1 96 ? 0.225 -4.052 5.495 1.00 85.19 96 ASP A C 1
ATOM 765 O O . ASP A 1 96 ? 1.296 -4.327 6.035 1.00 85.19 96 ASP A O 1
ATOM 769 N N . GLY A 1 97 ? -0.939 -4.496 5.983 1.00 85.50 97 GLY A N 1
ATOM 770 C CA . GLY A 1 97 ? -1.088 -5.382 7.135 1.00 85.50 97 GLY A CA 1
ATOM 771 C C . GLY A 1 97 ? -1.065 -4.680 8.493 1.00 85.50 97 GLY A C 1
ATOM 772 O O . GLY A 1 97 ? -1.192 -5.355 9.522 1.00 85.50 97 GLY A O 1
ATOM 773 N N . LYS A 1 98 ? -0.930 -3.348 8.535 1.00 89.69 98 LYS A N 1
ATOM 774 C CA . LYS A 1 98 ? -0.976 -2.601 9.796 1.00 89.69 98 LYS A CA 1
ATOM 775 C C . LYS A 1 98 ? -2.388 -2.595 10.369 1.00 89.69 98 LYS A C 1
ATOM 777 O O . LYS A 1 98 ? -3.392 -2.557 9.659 1.00 89.69 98 LYS A O 1
ATOM 782 N N . LYS A 1 99 ? -2.456 -2.663 11.698 1.00 93.50 99 LYS A N 1
ATOM 783 C CA . LYS A 1 99 ? -3.707 -2.676 12.457 1.00 93.50 99 LYS A CA 1
ATOM 784 C C . LYS A 1 99 ? -3.804 -1.389 13.249 1.00 93.50 99 LYS A C 1
ATOM 786 O O . LYS A 1 99 ? -2.908 -1.086 14.032 1.00 93.50 99 LYS A O 1
ATOM 791 N N . HIS A 1 100 ? -4.912 -0.685 13.086 1.00 92.56 100 HIS A N 1
ATOM 792 C CA . HIS A 1 100 ? -5.194 0.550 13.796 1.00 92.56 100 HIS A CA 1
ATOM 793 C C . HIS A 1 100 ? -6.478 0.405 14.611 1.00 92.56 100 HIS A C 1
ATOM 795 O O . HIS A 1 100 ? -7.419 -0.289 14.207 1.00 92.56 100 HIS A O 1
ATOM 801 N N . ARG A 1 101 ? -6.494 1.043 15.782 1.00 92.56 101 ARG A N 1
ATOM 802 C CA . ARG A 1 101 ? -7.631 1.055 16.700 1.00 92.56 101 ARG A CA 1
ATOM 803 C C . ARG A 1 101 ? -7.805 2.463 17.253 1.00 92.56 101 ARG A C 1
ATOM 805 O O . ARG A 1 101 ? -6.892 2.964 17.899 1.00 92.56 101 ARG A O 1
ATOM 812 N N . PHE A 1 102 ? -8.982 3.047 17.058 1.00 93.19 102 PHE A N 1
ATOM 813 C CA . PHE A 1 102 ? -9.321 4.373 17.584 1.00 93.19 102 PHE A CA 1
ATOM 814 C C . PHE A 1 102 ? -10.645 4.326 18.323 1.00 93.19 102 PHE A C 1
ATOM 816 O O . PHE A 1 102 ? -11.553 3.616 17.903 1.00 93.19 102 PHE A O 1
ATOM 823 N N . GLU A 1 103 ? -10.748 5.054 19.431 1.00 92.06 103 GLU A N 1
ATOM 824 C CA . GLU A 1 103 ? -12.021 5.231 20.130 1.00 92.06 103 GLU A CA 1
ATOM 825 C C . GLU A 1 103 ? -12.963 6.058 19.247 1.00 92.06 103 GLU A C 1
ATOM 827 O O . GLU A 1 103 ? -12.554 7.077 18.687 1.00 92.06 103 GLU A O 1
ATOM 832 N N . VAL A 1 104 ? -14.204 5.599 19.088 1.00 89.69 104 VAL A N 1
ATOM 833 C CA . VAL A 1 104 ? -15.233 6.349 18.367 1.00 89.69 104 VAL A CA 1
ATOM 834 C C . VAL A 1 104 ? -15.684 7.497 19.274 1.00 89.69 104 VAL A C 1
ATOM 836 O O . VAL A 1 104 ? -16.110 7.236 20.403 1.00 89.69 104 VAL A O 1
ATOM 839 N N . PRO A 1 105 ? -15.579 8.764 18.837 1.00 85.44 105 PRO A N 1
ATOM 840 C CA . PRO A 1 105 ? -16.027 9.887 19.645 1.00 85.44 105 PRO A CA 1
ATOM 841 C C . PRO A 1 105 ? -17.535 9.768 19.894 1.00 85.44 105 PRO A C 1
ATOM 843 O O . PRO A 1 105 ? -18.303 9.476 18.983 1.00 85.44 105 PRO A O 1
ATOM 846 N N . ALA A 1 106 ? -17.964 10.015 21.134 1.00 72.81 106 ALA A N 1
ATOM 847 C CA . ALA A 1 106 ? -19.353 9.866 21.585 1.00 72.81 106 ALA A CA 1
ATOM 848 C C . ALA A 1 106 ? -20.334 10.909 20.997 1.00 72.81 106 ALA A C 1
ATOM 850 O O . ALA A 1 106 ? -21.406 11.152 21.555 1.00 72.81 106 ALA A O 1
ATOM 851 N N . THR A 1 107 ? -19.974 11.563 19.893 1.00 57.16 107 THR A N 1
ATOM 852 C CA . THR A 1 107 ? -20.811 12.537 19.201 1.00 57.16 107 THR A CA 1
ATOM 853 C C . THR A 1 107 ? -21.975 11.794 18.547 1.00 57.16 107 THR A C 1
ATOM 855 O O . THR A 1 107 ? -21.796 10.998 17.631 1.00 57.16 107 THR A O 1
ATOM 858 N N . GLY A 1 108 ? -23.174 11.992 19.093 1.00 49.12 108 GLY A N 1
ATOM 859 C CA . GLY A 1 108 ? -24.340 11.171 18.808 1.00 49.12 108 GLY A CA 1
ATOM 860 C C . GLY A 1 108 ? -24.806 11.209 17.354 1.00 49.12 108 GLY A C 1
ATOM 861 O O . GLY A 1 108 ? -25.470 12.149 16.937 1.00 49.12 108 GLY A O 1
ATOM 862 N N . GLU A 1 109 ? -24.610 10.101 16.648 1.00 44.16 109 GLU A N 1
ATOM 863 C CA . GLU A 1 109 ? -25.546 9.628 15.633 1.00 44.16 109 GLU A CA 1
ATOM 864 C C . GLU A 1 109 ? -26.005 8.220 16.008 1.00 44.16 109 GLU A C 1
ATOM 866 O O . GLU A 1 109 ? -25.509 7.197 15.543 1.00 44.16 109 GLU A O 1
ATOM 871 N N . GLY A 1 110 ? -27.019 8.174 16.872 1.00 48.31 110 GLY A N 1
ATOM 872 C CA . GLY A 1 110 ? -27.892 7.018 16.941 1.00 48.31 110 GLY A CA 1
ATOM 873 C C . GLY A 1 110 ? -28.598 6.843 15.598 1.00 48.31 110 GLY A C 1
ATOM 874 O O . GLY A 1 110 ? -29.612 7.485 15.339 1.00 48.31 110 GLY A O 1
ATOM 875 N N . LYS A 1 111 ? -28.107 5.930 14.761 1.00 39.56 111 LYS A N 1
ATOM 876 C CA . LYS A 1 111 ? -28.898 5.332 13.683 1.00 39.56 111 LYS A CA 1
ATOM 877 C C . LYS A 1 111 ? -28.814 3.814 13.743 1.00 39.56 111 LYS A C 1
ATOM 879 O O . LYS A 1 111 ? -27.869 3.192 13.285 1.00 39.56 111 LYS A O 1
ATOM 884 N N . GLY A 1 112 ? -29.894 3.237 14.265 1.00 39.97 112 GLY A N 1
ATOM 885 C CA . GLY A 1 112 ? -30.488 2.061 13.636 1.00 39.97 112 GLY A CA 1
ATOM 886 C C . GLY A 1 112 ? -29.851 0.714 13.951 1.00 39.97 112 GLY A C 1
ATOM 887 O O . GLY A 1 112 ? -29.293 0.058 13.087 1.00 39.97 112 GLY A O 1
ATOM 888 N N . ARG A 1 113 ? -30.082 0.244 15.177 1.00 42.47 113 ARG A N 1
ATOM 889 C CA . ARG A 1 113 ? -30.761 -1.037 15.449 1.00 42.47 113 ARG A CA 1
ATOM 890 C C . ARG A 1 113 ? -31.009 -1.917 14.197 1.00 42.47 113 ARG A C 1
ATOM 892 O O . ARG A 1 113 ? -32.003 -1.748 13.502 1.00 42.47 113 ARG A O 1
ATOM 899 N N . GLY A 1 114 ? -30.167 -2.929 14.010 1.00 35.03 114 GLY A N 1
ATOM 900 C CA . GLY A 1 114 ? -30.433 -4.114 13.192 1.00 35.03 114 GLY A CA 1
ATOM 901 C C . GLY A 1 114 ? -30.246 -5.375 14.034 1.00 35.03 114 GLY A C 1
ATOM 902 O O . GLY A 1 114 ? -29.337 -6.162 13.799 1.00 35.03 114 GLY A O 1
ATOM 903 N N . LYS A 1 115 ? -31.062 -5.532 15.085 1.00 41.69 115 LYS A N 1
ATOM 904 C CA . LYS A 1 115 ? -31.192 -6.797 15.824 1.00 41.69 115 LYS A CA 1
ATOM 905 C C . LYS A 1 115 ? -31.920 -7.791 14.910 1.00 41.69 115 LYS A C 1
ATOM 907 O O . LYS A 1 115 ? -33.142 -7.849 14.953 1.00 41.69 115 LYS A O 1
ATOM 912 N N . SER A 1 116 ? -31.191 -8.598 14.148 1.00 38.44 116 SER A N 1
ATOM 913 C CA . SER A 1 116 ? -31.732 -9.863 13.634 1.00 38.44 116 SER A CA 1
ATOM 914 C C . SER A 1 116 ? -31.385 -10.957 14.633 1.00 38.44 116 SER A C 1
ATOM 916 O O . SER A 1 116 ? -30.364 -11.632 14.545 1.00 38.44 116 SER A O 1
ATOM 918 N N . LYS A 1 117 ? -32.232 -11.054 15.658 1.00 41.09 117 LYS A N 1
ATOM 919 C CA . LYS A 1 117 ? -32.338 -12.219 16.529 1.00 41.09 117 LYS A CA 1
ATOM 920 C C . LYS A 1 117 ? -33.549 -12.992 16.020 1.00 41.09 117 LYS A C 1
ATOM 922 O O . LYS A 1 117 ? -34.655 -12.690 16.443 1.00 41.09 117 LYS A O 1
ATOM 927 N N . GLU A 1 118 ? -33.339 -13.957 15.135 1.00 37.38 118 GLU A N 1
ATOM 928 C CA . GLU A 1 118 ? -34.362 -14.955 14.824 1.00 37.38 118 GLU A CA 1
ATOM 929 C C . GLU A 1 118 ? -33.771 -16.339 15.098 1.00 37.38 118 GLU A C 1
ATOM 931 O O . GLU A 1 118 ? -32.969 -16.879 14.342 1.00 37.38 118 GLU A O 1
ATOM 936 N N . LYS A 1 119 ? -34.091 -16.835 16.297 1.00 39.75 119 LYS A N 1
ATOM 937 C CA . LYS A 1 119 ? -34.074 -18.249 16.661 1.00 39.75 119 LYS A CA 1
ATOM 938 C C . LYS A 1 119 ? -35.536 -18.697 16.659 1.00 39.75 119 LYS A C 1
ATOM 940 O O . LYS A 1 119 ? -36.307 -18.172 17.458 1.00 39.75 119 LYS A O 1
ATOM 945 N N . ALA A 1 120 ? -35.849 -19.681 15.835 1.00 43.97 120 ALA A N 1
ATOM 946 C CA . ALA A 1 120 ? -36.889 -20.694 16.016 1.00 43.97 120 ALA A CA 1
ATOM 947 C C . ALA A 1 120 ? -36.308 -21.914 15.276 1.00 43.97 120 ALA A C 1
ATOM 949 O O . ALA A 1 120 ? -36.006 -21.807 14.094 1.00 43.97 120 ALA A O 1
ATOM 950 N N . ASP A 1 121 ? -35.784 -22.959 15.918 1.00 45.94 121 ASP A N 1
ATOM 951 C CA . ASP A 1 121 ? -36.442 -23.916 16.819 1.00 45.94 121 ASP A CA 1
ATOM 952 C C . ASP A 1 121 ? -37.795 -24.368 16.264 1.00 45.94 121 ASP A C 1
ATOM 954 O O . ASP A 1 121 ? -38.839 -23.837 16.626 1.00 45.94 121 ASP A O 1
ATOM 958 N N . GLU A 1 122 ? -37.750 -25.341 15.354 1.00 43.16 122 GLU A N 1
ATOM 959 C CA . GLU A 1 122 ? -38.872 -26.240 15.124 1.00 43.16 122 GLU A CA 1
ATOM 960 C C . GLU A 1 122 ? -38.334 -27.672 15.071 1.00 43.16 122 GLU A C 1
ATOM 962 O O . GLU A 1 122 ? -37.369 -27.995 14.372 1.00 43.16 122 GLU A O 1
ATOM 967 N N . LYS A 1 123 ? -38.921 -28.492 15.932 1.00 41.06 123 LYS A N 1
ATOM 968 C CA . LYS A 1 123 ? -38.509 -29.825 16.336 1.00 41.06 123 LYS A CA 1
ATOM 969 C C . LYS A 1 123 ? -39.638 -30.772 15.927 1.00 41.06 123 LYS A C 1
ATOM 971 O O . LYS A 1 123 ? -40.682 -30.689 16.555 1.00 41.06 123 LYS A O 1
ATOM 976 N N . GLU A 1 124 ? -39.366 -31.650 14.949 1.00 47.53 124 GLU A N 1
ATOM 977 C CA . GLU A 1 124 ? -40.011 -32.962 14.662 1.00 47.53 124 GLU A CA 1
ATOM 978 C C . GLU A 1 124 ? -41.548 -33.006 14.402 1.00 47.53 124 GLU A C 1
ATOM 980 O O . GLU A 1 124 ? -42.262 -32.137 14.889 1.00 47.53 124 GLU A O 1
ATOM 985 N N . PRO A 1 125 ? -42.109 -33.991 13.643 1.00 54.91 125 PRO A N 1
ATOM 986 C CA . PRO A 1 125 ? -41.859 -35.426 13.859 1.00 54.91 125 PRO A CA 1
ATOM 987 C C . PRO A 1 125 ? -41.869 -36.389 12.646 1.00 54.91 125 PRO A C 1
ATOM 989 O O . PRO A 1 125 ? -42.391 -36.123 11.569 1.00 54.91 125 PRO A O 1
ATOM 992 N N . GLU A 1 126 ? -41.264 -37.550 12.920 1.00 47.59 126 GLU A N 1
ATOM 993 C CA . GLU A 1 126 ? -41.547 -38.924 12.470 1.00 47.59 126 GLU A CA 1
ATOM 994 C C . GLU A 1 126 ? -42.396 -39.160 11.204 1.00 47.59 126 GLU A C 1
ATOM 996 O O . GLU A 1 126 ? -43.617 -39.006 11.194 1.00 47.59 126 GLU A O 1
ATOM 1001 N N . ALA A 1 127 ? -41.765 -39.760 10.188 1.00 50.16 127 ALA A N 1
ATOM 1002 C CA . ALA A 1 127 ? -42.452 -40.512 9.143 1.00 50.16 127 ALA A CA 1
ATOM 1003 C C . ALA A 1 127 ? -42.376 -42.021 9.445 1.00 50.16 127 ALA A C 1
ATOM 1005 O O . ALA A 1 127 ? -41.379 -42.681 9.154 1.00 50.16 127 ALA A O 1
ATOM 1006 N N . LYS A 1 128 ? -43.459 -42.580 9.999 1.00 51.66 128 LYS A N 1
ATOM 1007 C CA . LYS A 1 128 ? -43.806 -43.999 9.830 1.00 51.66 128 LYS A CA 1
ATOM 1008 C C . LYS A 1 128 ? -44.562 -44.133 8.512 1.00 51.66 128 LYS A C 1
ATOM 1010 O O . LYS A 1 128 ? -45.645 -43.572 8.382 1.00 51.66 128 LYS A O 1
ATOM 1015 N N . THR A 1 129 ? -44.027 -44.901 7.568 1.00 52.00 129 THR A N 1
ATOM 1016 C CA . THR A 1 129 ? -44.830 -45.470 6.476 1.00 52.00 129 THR A CA 1
ATOM 1017 C C . THR A 1 129 ? -44.699 -46.984 6.546 1.00 52.00 129 THR A C 1
ATOM 1019 O O . THR A 1 129 ? -43.612 -47.495 6.817 1.00 52.00 129 THR A O 1
ATOM 1022 N N . ALA A 1 130 ? -45.859 -47.624 6.432 1.00 58.56 130 ALA A N 1
ATOM 1023 C CA . ALA A 1 130 ? -46.130 -49.048 6.569 1.00 58.56 130 ALA A CA 1
ATOM 1024 C C . ALA A 1 130 ? -45.419 -49.925 5.531 1.00 58.56 130 ALA A C 1
ATOM 1026 O O . ALA A 1 130 ? -45.065 -49.398 4.452 1.00 58.56 130 ALA A O 1
#

Secondary structure (DSSP, 8-state):
-----PPPPPTTS-HHHHHHHHHHHHHHHHHHHHHSTT-HHHHHHHHHHHHHGGGPPP--SSHHHHHHS-GGGEEEEEEEE-TTT--EEEEEEETT--EEEEEPP-------------------------

Foldseek 3Di:
DDDDDQDQADPLDDPVLSVVLSVQLSVQLVVVCVVPVPDNVSSNVRSNVRSCVVLDDDDDPAPVSQVPPDVSQWPDWDWDQDPVVRWIWIWTAGPVGDIDIHTDPVPDDDDDDPPPPDDDDDDDDDDDDD

Sequence (130 aa):
MAELNIPAAPALLPKEEQKKWRSAYASAFKQAQIDFPEDLPAQQSAALREANRMLRVDAPESYEEAQKIADHLVLVRGTRIDEKTQKEYLHLVTIDGKKHRFEVPATGEGKGRGKSKEKADEKEPEAKTA

Organism: Koribacter versatilis (strain Ellin345) (NCBI:txid204669)